Protein AF-A0A0M9AFP0-F1 (afdb_monomer_lite)

InterPro domains:
  IPR024219 Protein of unknown function DUF3809 [PF12723] (19-113)

Radius of gyration: 15.04 Å; chains: 1; bounding box: 37×28×42 Å

Structure (mmCIF, N/CA/C/O backbone):
data_AF-A0A0M9AFP0-F1
#
_entry.id   AF-A0A0M9AFP0-F1
#
loop_
_atom_site.group_PDB
_atom_site.id
_atom_site.type_symbol
_atom_site.label_atom_id
_atom_site.label_alt_id
_atom_site.label_comp_id
_atom_site.label_asym_id
_atom_site.label_entity_id
_atom_site.label_seq_id
_atom_site.pdbx_PDB_ins_code
_atom_site.Cartn_x
_atom_site.Cartn_y
_atom_site.Cartn_z
_atom_site.occupancy
_atom_site.B_iso_or_equiv
_atom_site.auth_seq_id
_atom_site.auth_comp_id
_atom_site.auth_asym_id
_atom_site.auth_atom_id
_atom_site.pdbx_PDB_model_num
ATOM 1 N N . MET A 1 1 ? -6.064 2.934 -9.081 1.00 60.53 1 MET A N 1
ATOM 2 C CA . MET A 1 1 ? -6.872 3.001 -7.850 1.00 60.53 1 MET A CA 1
ATOM 3 C C . MET A 1 1 ? -7.865 1.854 -7.835 1.00 60.53 1 MET A C 1
ATOM 5 O O . MET A 1 1 ? -8.637 1.706 -8.779 1.00 60.53 1 MET A O 1
ATOM 9 N N . LYS A 1 2 ? -7.777 1.001 -6.814 1.00 66.75 2 LYS A N 1
ATOM 10 C CA . LYS A 1 2 ? -8.692 -0.118 -6.547 1.00 66.75 2 LYS A CA 1
ATOM 11 C C . LYS A 1 2 ? -9.151 -0.043 -5.095 1.00 66.75 2 LYS A C 1
ATOM 13 O O . LYS A 1 2 ? -8.320 0.224 -4.237 1.00 66.75 2 LYS A O 1
ATOM 18 N N . ALA A 1 3 ? -10.435 -0.277 -4.844 1.00 69.81 3 ALA A N 1
ATOM 19 C CA . ALA A 1 3 ? -10.989 -0.324 -3.495 1.00 69.81 3 ALA A CA 1
ATOM 20 C C . ALA A 1 3 ? -10.858 -1.740 -2.902 1.00 69.81 3 ALA A C 1
ATOM 22 O O . ALA A 1 3 ? -11.075 -2.723 -3.609 1.00 69.81 3 ALA A O 1
ATOM 23 N N . LEU A 1 4 ? -10.513 -1.836 -1.622 1.00 69.12 4 LEU A N 1
ATOM 24 C CA . LEU A 1 4 ? -10.372 -3.057 -0.837 1.00 69.12 4 LEU A CA 1
ATOM 25 C C . LEU A 1 4 ? -11.195 -2.902 0.438 1.00 69.12 4 LEU A C 1
ATOM 27 O O . LEU A 1 4 ? -11.093 -1.876 1.098 1.00 69.12 4 LEU A O 1
ATOM 31 N N . GLU A 1 5 ? -11.957 -3.916 0.825 1.00 70.31 5 GLU A N 1
ATOM 32 C CA . GLU A 1 5 ? -12.602 -3.945 2.140 1.00 70.31 5 GLU A CA 1
ATOM 33 C C . GLU A 1 5 ? -11.846 -4.921 3.051 1.00 70.31 5 GLU A C 1
ATOM 35 O O . GLU A 1 5 ? -11.667 -6.086 2.698 1.00 70.31 5 GLU A O 1
ATOM 40 N N . LEU A 1 6 ? -11.377 -4.451 4.208 1.00 70.19 6 LEU A N 1
ATOM 41 C CA . LEU A 1 6 ? -10.683 -5.254 5.216 1.00 70.19 6 LEU A CA 1
ATOM 42 C C . LEU A 1 6 ? -11.407 -5.133 6.552 1.00 70.19 6 LEU A C 1
ATOM 44 O O . LEU A 1 6 ? -11.621 -4.033 7.052 1.00 70.19 6 LEU A O 1
ATOM 48 N N . ASP A 1 7 ? -11.750 -6.265 7.151 1.00 68.81 7 ASP A N 1
ATOM 49 C CA . ASP A 1 7 ? -12.342 -6.315 8.483 1.00 68.81 7 ASP A CA 1
ATOM 50 C C . ASP A 1 7 ? -11.240 -6.597 9.510 1.00 68.81 7 ASP A C 1
ATOM 52 O O . ASP A 1 7 ? -10.726 -7.710 9.579 1.00 68.81 7 ASP A O 1
ATOM 56 N N . LEU A 1 8 ? -10.849 -5.595 10.302 1.00 64.69 8 LEU A N 1
ATOM 57 C CA . LEU A 1 8 ? -9.814 -5.752 11.329 1.00 64.69 8 LEU A CA 1
ATOM 58 C C . LEU A 1 8 ? -10.265 -6.642 12.505 1.00 64.69 8 LEU A C 1
ATOM 60 O O . LEU A 1 8 ? -9.431 -7.007 13.329 1.00 64.69 8 LEU A O 1
ATOM 64 N N . GLY A 1 9 ? -11.554 -7.001 12.592 1.00 52.25 9 GLY A N 1
ATOM 65 C CA . GLY A 1 9 ? -12.091 -7.929 13.593 1.00 52.25 9 GLY A CA 1
ATOM 66 C C . GLY A 1 9 ? -12.011 -9.407 13.189 1.00 52.25 9 GLY A C 1
ATOM 67 O O . GLY A 1 9 ? -12.105 -10.282 14.049 1.00 52.25 9 GLY A O 1
ATOM 68 N N . LYS A 1 10 ? -11.807 -9.715 11.901 1.00 55.00 10 LYS A N 1
ATOM 69 C CA . LYS A 1 10 ? -11.554 -11.077 11.406 1.00 55.00 10 LYS A CA 1
ATOM 70 C C . LYS A 1 10 ? -10.155 -11.131 10.808 1.00 55.00 10 LYS A C 1
ATOM 72 O O . LYS A 1 10 ? -9.905 -10.534 9.772 1.00 55.00 10 LYS A O 1
ATOM 77 N N . GLY A 1 11 ? -9.267 -11.842 11.504 1.00 50.28 11 GLY A N 1
ATOM 78 C CA . GLY A 1 11 ? -7.820 -11.900 11.292 1.00 50.28 11 GLY A CA 1
ATOM 79 C C . GLY A 1 11 ? -7.322 -11.568 9.882 1.00 50.28 11 GLY A C 1
ATOM 80 O O . GLY A 1 11 ? -7.660 -12.235 8.908 1.00 50.28 11 GLY A O 1
ATOM 81 N N . LEU A 1 12 ? -6.392 -10.612 9.815 1.00 60.62 12 LEU A N 1
ATOM 82 C CA . LEU A 1 12 ? -5.533 -10.329 8.653 1.00 60.62 12 LEU A CA 1
ATOM 83 C C . LEU A 1 12 ? -4.595 -11.508 8.305 1.00 60.62 12 LEU A C 1
ATOM 85 O O . LEU A 1 12 ? -3.734 -11.398 7.431 1.00 60.62 1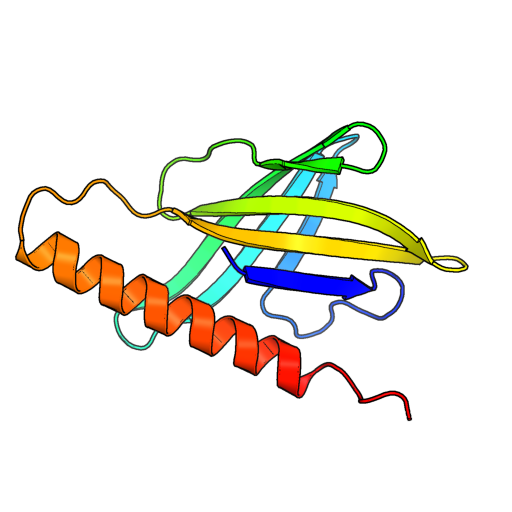2 LEU A O 1
ATOM 89 N N . GLU A 1 13 ? -4.733 -12.633 9.007 1.00 56.38 13 GLU A N 1
ATOM 90 C CA . GLU A 1 13 ? -3.838 -13.775 8.952 1.00 56.38 13 GLU A CA 1
ATOM 91 C C . GLU A 1 13 ? -3.771 -14.371 7.538 1.00 56.38 13 GLU A C 1
ATOM 93 O O . GLU A 1 13 ? -4.757 -14.738 6.886 1.00 56.38 13 GLU A O 1
ATOM 98 N N . GLY A 1 14 ? -2.539 -14.418 7.030 1.00 60.28 14 GLY A N 1
ATOM 99 C CA . GLY A 1 14 ? -2.181 -14.915 5.709 1.00 60.28 14 GLY A CA 1
ATOM 100 C C . GLY A 1 14 ? -2.519 -13.979 4.548 1.00 60.28 14 GLY A C 1
ATOM 101 O O . GLY A 1 14 ? -2.484 -14.433 3.404 1.00 60.28 14 GLY A O 1
ATOM 102 N N . LEU A 1 15 ? -2.978 -12.744 4.777 1.00 68.12 15 LEU A N 1
ATOM 103 C CA . LEU A 1 15 ? -2.837 -11.734 3.730 1.00 68.12 15 LEU A CA 1
ATOM 104 C C . LEU A 1 15 ? -1.349 -11.365 3.640 1.00 68.12 15 LEU A C 1
ATOM 106 O O . LEU A 1 15 ? -0.672 -11.340 4.667 1.00 68.12 15 LEU A O 1
ATOM 110 N N . PRO A 1 16 ? -0.826 -11.052 2.447 1.00 78.06 16 PRO A N 1
ATOM 111 C CA . PRO A 1 16 ? 0.530 -10.528 2.283 1.00 78.06 16 PRO A CA 1
ATOM 112 C C . PRO A 1 16 ? 0.700 -9.106 2.858 1.00 78.06 16 PRO A C 1
ATOM 114 O O . PRO A 1 16 ? 1.430 -8.298 2.300 1.00 78.06 16 PRO A O 1
ATOM 117 N N . LEU A 1 17 ? -0.028 -8.746 3.912 1.00 80.88 17 LEU A N 1
ATOM 118 C CA . LEU A 1 17 ? -0.222 -7.382 4.377 1.00 80.88 17 LEU A CA 1
ATOM 119 C C . LEU A 1 17 ? 0.082 -7.297 5.871 1.00 80.88 17 LEU A C 1
ATOM 121 O O . LEU A 1 17 ? -0.621 -7.878 6.693 1.00 80.88 17 LEU A O 1
ATOM 125 N N . GLU A 1 18 ? 1.104 -6.525 6.206 1.00 86.31 18 GLU A N 1
ATOM 126 C CA . GLU A 1 18 ? 1.414 -6.128 7.575 1.00 86.31 18 GLU A CA 1
ATOM 127 C C . GLU A 1 18 ? 0.787 -4.754 7.830 1.00 86.31 18 GLU A C 1
ATOM 129 O O . GLU A 1 18 ? 0.962 -3.853 7.008 1.00 86.31 18 GLU A O 1
ATOM 134 N N . LEU A 1 19 ? 0.063 -4.587 8.942 1.00 85.88 19 LEU A N 1
ATOM 135 C CA . LEU A 1 19 ? -0.544 -3.316 9.354 1.00 85.88 19 LEU A CA 1
ATOM 136 C C . LEU A 1 19 ? -0.135 -2.973 10.785 1.00 85.88 19 LEU A C 1
ATOM 138 O O . LEU A 1 19 ? -0.171 -3.830 11.667 1.00 85.88 19 LEU A O 1
ATOM 142 N N . SER A 1 20 ? 0.187 -1.707 11.029 1.00 87.25 20 SER A N 1
ATOM 143 C CA . SER A 1 20 ? 0.413 -1.176 12.370 1.00 87.25 20 SER A CA 1
ATOM 144 C C . SER A 1 20 ? -0.202 0.211 12.531 1.00 87.25 20 SER A C 1
ATOM 146 O O . SER A 1 20 ? -0.230 1.022 11.602 1.00 87.25 20 SER A O 1
ATOM 148 N N . TRP A 1 21 ? -0.705 0.475 13.735 1.00 87.38 21 TRP A N 1
ATOM 149 C CA . TRP A 1 21 ? -1.228 1.779 14.126 1.00 87.38 21 TRP A CA 1
ATOM 150 C C . TRP A 1 21 ? -0.225 2.500 15.023 1.00 87.38 21 TRP A C 1
ATOM 152 O O . TRP A 1 21 ? 0.233 1.954 16.025 1.00 87.38 21 TRP A O 1
ATOM 162 N N . GLU A 1 22 ? 0.072 3.751 14.685 1.00 90.81 22 GLU A N 1
ATOM 163 C CA . GLU A 1 22 ? 0.877 4.668 15.492 1.00 90.81 22 GLU A CA 1
ATOM 164 C C . GLU A 1 22 ? 0.105 5.982 15.673 1.00 90.81 22 GLU A C 1
ATOM 166 O O . GLU A 1 22 ? 0.223 6.925 14.886 1.00 90.81 22 GLU A O 1
ATOM 171 N N . GLY A 1 2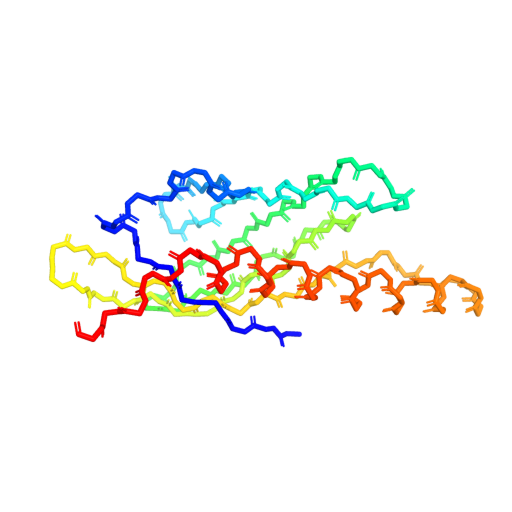3 ? -0.749 6.030 16.700 1.00 89.56 23 GLY A N 1
ATOM 172 C CA . GLY A 1 23 ? -1.669 7.148 16.909 1.00 89.56 23 GLY A CA 1
ATOM 173 C C . GLY A 1 23 ? -2.624 7.306 15.714 1.00 89.56 23 GLY A C 1
ATOM 174 O O . GLY A 1 23 ? -3.319 6.348 15.383 1.00 89.56 23 GLY A O 1
ATOM 175 N N . PRO A 1 24 ? -2.670 8.473 15.039 1.00 91.88 24 PRO A N 1
ATOM 176 C CA . PRO A 1 24 ? -3.505 8.679 13.854 1.00 91.88 24 PRO A CA 1
ATOM 177 C C . PRO A 1 24 ? -2.882 8.115 12.565 1.00 91.88 24 PRO A C 1
ATOM 179 O O . PRO A 1 24 ? -3.407 8.360 11.483 1.00 91.88 24 PRO A O 1
ATOM 182 N N . LEU A 1 25 ? -1.733 7.438 12.632 1.00 93.31 25 LEU A N 1
ATOM 183 C CA . LEU A 1 25 ? -1.049 6.910 11.456 1.00 93.31 25 LEU A CA 1
ATOM 184 C C . LEU A 1 25 ? -1.336 5.421 11.291 1.00 93.31 25 LEU A C 1
ATOM 186 O O . LEU A 1 25 ? -1.068 4.631 12.194 1.00 93.31 25 LEU A O 1
ATOM 190 N N . LEU A 1 26 ? -1.809 5.052 10.106 1.00 91.81 26 LEU A N 1
ATOM 191 C CA . LEU A 1 26 ? -1.840 3.676 9.636 1.00 91.81 26 LEU A CA 1
ATOM 192 C C . LEU A 1 26 ? -0.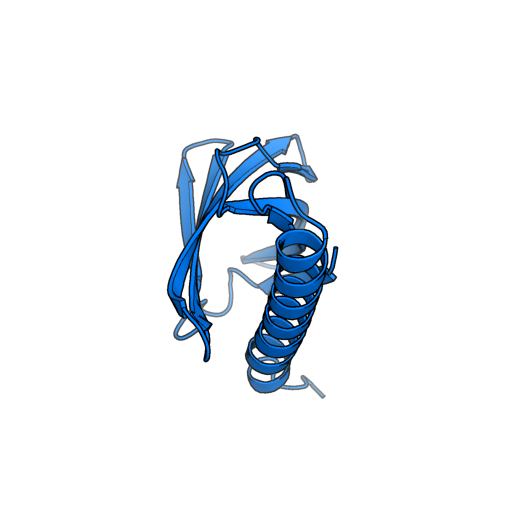600 3.444 8.776 1.00 91.81 26 LEU A C 1
ATOM 194 O O . LEU A 1 26 ? -0.401 4.121 7.765 1.00 91.81 26 LEU A O 1
ATOM 198 N N . LYS A 1 27 ? 0.232 2.489 9.170 1.00 93.44 27 LYS A N 1
ATOM 199 C CA . LYS A 1 27 ? 1.389 2.040 8.397 1.00 93.44 27 LYS A CA 1
ATOM 200 C C . LYS A 1 27 ? 1.170 0.611 7.951 1.00 93.44 27 LYS A C 1
ATOM 202 O O . LYS A 1 27 ? 0.491 -0.166 8.623 1.00 93.44 27 LYS A O 1
ATOM 207 N N . GLY A 1 28 ? 1.789 0.254 6.839 1.00 91.44 28 GLY A N 1
ATOM 208 C CA . GLY A 1 28 ? 1.804 -1.131 6.430 1.00 91.44 28 GLY A CA 1
ATOM 209 C C . GLY A 1 28 ? 2.779 -1.436 5.317 1.00 91.44 28 GLY A C 1
ATOM 210 O O . GLY A 1 28 ? 3.356 -0.547 4.688 1.00 91.44 28 GLY A O 1
ATOM 211 N N . ILE A 1 29 ? 2.960 -2.731 5.094 1.00 90.69 29 ILE A N 1
ATOM 212 C CA . ILE A 1 29 ? 3.792 -3.275 4.027 1.00 90.69 29 ILE A CA 1
ATOM 213 C C . ILE A 1 29 ? 2.990 -4.371 3.340 1.00 90.69 29 ILE A C 1
ATOM 215 O O . ILE A 1 29 ? 2.562 -5.329 3.981 1.00 90.69 29 ILE A O 1
ATOM 219 N N . LEU A 1 30 ? 2.803 -4.233 2.028 1.00 88.00 30 LEU A N 1
ATOM 220 C CA . LEU A 1 30 ? 2.254 -5.292 1.191 1.00 88.00 30 LEU A CA 1
ATOM 221 C C . LEU A 1 30 ? 3.410 -6.056 0.530 1.00 88.00 30 LEU A C 1
ATOM 223 O O . LEU A 1 30 ? 4.153 -5.482 -0.266 1.00 88.00 30 LEU A O 1
ATOM 227 N N . ARG A 1 31 ? 3.567 -7.340 0.850 1.00 86.88 31 ARG A N 1
ATOM 228 C CA . ARG A 1 31 ? 4.594 -8.234 0.298 1.00 86.88 31 ARG A CA 1
ATOM 229 C C . ARG A 1 31 ? 4.024 -9.105 -0.806 1.00 86.88 31 ARG A C 1
ATOM 231 O O . ARG A 1 31 ? 3.369 -10.106 -0.544 1.00 86.88 31 ARG A O 1
ATOM 238 N N . GLN A 1 32 ? 4.278 -8.761 -2.058 1.00 77.69 32 GLN A N 1
ATOM 239 C CA . GLN A 1 32 ? 3.727 -9.518 -3.175 1.00 77.69 32 GLN A CA 1
ATOM 240 C C . GLN A 1 32 ? 4.821 -10.222 -3.970 1.00 77.69 32 GLN A C 1
ATOM 242 O O . GLN A 1 32 ? 5.805 -9.604 -4.370 1.00 77.69 32 GLN A O 1
ATOM 247 N N . ALA A 1 33 ? 4.598 -11.496 -4.293 1.00 74.56 33 ALA A N 1
ATOM 248 C CA . ALA A 1 33 ? 5.356 -12.157 -5.343 1.00 74.56 33 ALA A CA 1
ATOM 249 C C . ALA A 1 33 ? 5.029 -11.507 -6.700 1.00 74.56 33 ALA A C 1
ATOM 251 O O . ALA A 1 33 ? 3.882 -11.494 -7.156 1.00 74.56 33 ALA A O 1
ATOM 252 N N . ASN A 1 34 ? 6.046 -10.948 -7.343 1.00 71.25 34 ASN A N 1
ATOM 253 C CA . ASN A 1 34 ? 6.000 -10.411 -8.689 1.00 71.25 34 ASN A CA 1
ATOM 254 C C . ASN A 1 34 ? 6.786 -11.350 -9.621 1.00 71.25 34 ASN A C 1
ATOM 256 O O . ASN A 1 34 ? 7.957 -11.624 -9.364 1.00 71.25 34 ASN A O 1
ATOM 260 N N . PRO A 1 35 ? 6.189 -11.818 -10.727 1.00 69.06 35 PRO A N 1
ATOM 261 C CA . PRO A 1 35 ? 6.847 -12.765 -11.628 1.00 69.06 35 PRO A CA 1
ATOM 262 C C . PRO A 1 35 ? 8.104 -12.201 -12.307 1.00 69.06 35 PRO A C 1
ATOM 264 O O . PRO A 1 35 ? 8.934 -12.970 -12.778 1.00 69.06 35 PRO A O 1
ATOM 267 N N . VAL A 1 36 ? 8.249 -10.874 -12.366 1.00 69.50 36 VAL A N 1
ATOM 268 C CA . VAL A 1 36 ? 9.399 -10.194 -12.976 1.00 69.50 36 VAL A CA 1
ATOM 269 C C . VAL A 1 36 ? 10.416 -9.742 -11.927 1.00 69.50 36 VAL A C 1
ATOM 271 O O . VAL A 1 36 ? 11.615 -9.815 -12.171 1.00 69.50 36 VAL A O 1
ATOM 274 N N . LEU A 1 37 ? 9.949 -9.255 -10.774 1.00 70.19 37 LEU A N 1
ATOM 275 C CA . LEU A 1 37 ? 10.798 -8.614 -9.758 1.00 70.19 37 LEU A CA 1
ATOM 276 C C . LEU A 1 37 ? 11.095 -9.497 -8.533 1.00 70.19 37 LEU A C 1
ATOM 278 O O . LEU A 1 37 ? 11.837 -9.069 -7.655 1.00 70.19 37 LEU A O 1
ATOM 282 N N . GLY A 1 38 ? 10.537 -10.707 -8.455 1.00 77.62 38 GLY A N 1
ATOM 283 C CA . GLY A 1 38 ? 10.607 -11.535 -7.250 1.00 77.62 38 GLY A CA 1
ATOM 284 C C . GLY A 1 38 ? 9.665 -11.025 -6.157 1.00 77.62 38 GLY A C 1
ATOM 285 O O . GLY A 1 38 ? 8.601 -10.487 -6.453 1.00 77.62 38 GLY A O 1
ATOM 286 N N . GLU A 1 39 ? 10.011 -11.210 -4.885 1.00 80.12 39 GLU A N 1
ATOM 287 C CA . GLU A 1 39 ? 9.206 -10.686 -3.777 1.00 80.12 39 GLU A CA 1
ATOM 288 C C . GLU A 1 39 ? 9.412 -9.171 -3.636 1.00 80.12 39 GLU A C 1
ATOM 290 O O . GLU A 1 39 ? 10.529 -8.695 -3.441 1.00 80.12 39 GLU A O 1
ATOM 295 N N . VAL A 1 40 ? 8.327 -8.402 -3.748 1.00 83.62 40 VAL A N 1
ATOM 296 C CA . VAL A 1 40 ? 8.349 -6.940 -3.651 1.00 83.62 40 VAL A CA 1
ATOM 297 C C . VAL A 1 40 ? 7.635 -6.518 -2.376 1.00 83.62 40 VAL A C 1
ATOM 299 O O . VAL A 1 40 ? 6.462 -6.836 -2.186 1.00 83.62 40 VAL A O 1
ATOM 302 N N . ALA A 1 41 ? 8.335 -5.767 -1.528 1.00 88.31 41 ALA A N 1
ATOM 303 C CA . ALA A 1 41 ? 7.755 -5.112 -0.365 1.00 88.31 41 ALA A CA 1
ATOM 304 C C . ALA A 1 41 ? 7.335 -3.688 -0.746 1.00 88.31 41 ALA A C 1
ATOM 306 O O . ALA A 1 41 ? 8.168 -2.870 -1.133 1.00 88.31 41 ALA A O 1
ATOM 307 N N . LEU A 1 42 ? 6.038 -3.405 -0.658 1.00 91.25 42 LEU A N 1
ATOM 308 C CA . LEU A 1 42 ? 5.450 -2.124 -1.030 1.00 91.25 42 LEU A CA 1
ATOM 309 C C . LEU A 1 42 ? 4.949 -1.424 0.237 1.00 91.25 42 LEU A C 1
ATOM 311 O O . LEU A 1 42 ? 3.848 -1.731 0.711 1.00 91.25 42 LEU A O 1
ATOM 315 N N . PRO A 1 43 ? 5.761 -0.527 0.822 1.00 94.62 43 PRO A N 1
ATOM 316 C CA . PRO A 1 43 ? 5.379 0.191 2.022 1.00 94.62 43 PRO A CA 1
ATOM 317 C C . PRO A 1 43 ? 4.322 1.247 1.708 1.00 94.62 43 PRO A C 1
ATOM 319 O O . PRO A 1 43 ? 4.268 1.803 0.606 1.00 94.62 43 PRO A O 1
ATOM 322 N N . PHE A 1 44 ? 3.512 1.562 2.709 1.00 94.62 44 PHE A N 1
ATOM 323 C CA . PHE A 1 44 ? 2.606 2.696 2.672 1.00 94.62 44 PHE A CA 1
ATOM 324 C C . PHE A 1 44 ? 2.417 3.301 4.049 1.00 94.62 44 PHE A C 1
ATOM 326 O O . PHE A 1 44 ? 2.633 2.668 5.087 1.00 94.62 44 PHE A O 1
ATOM 333 N N . GLN A 1 45 ? 1.973 4.548 4.031 1.00 95.88 45 GLN A N 1
ATOM 334 C CA . GLN A 1 45 ? 1.586 5.263 5.223 1.00 95.88 45 GLN A CA 1
ATOM 335 C C . GLN A 1 45 ? 0.373 6.128 4.908 1.00 95.88 45 GLN A C 1
ATOM 337 O O . GLN A 1 45 ? 0.307 6.766 3.858 1.00 95.88 45 GLN A O 1
ATOM 342 N N . SER A 1 46 ? -0.568 6.165 5.839 1.00 95.62 46 SER A N 1
ATOM 343 C CA . SER A 1 46 ? -1.799 6.933 5.728 1.00 95.62 46 SER A CA 1
ATOM 344 C C . SER A 1 46 ? -2.095 7.617 7.053 1.00 95.62 46 SER A C 1
ATOM 346 O O . SER A 1 46 ? -1.758 7.106 8.122 1.00 95.62 46 SER A O 1
ATOM 348 N N . ARG A 1 47 ? -2.724 8.786 6.997 1.00 95.75 47 ARG A N 1
ATOM 349 C CA . ARG A 1 47 ? -3.218 9.505 8.169 1.00 95.75 47 ARG A CA 1
ATOM 350 C C . ARG A 1 47 ? -4.724 9.329 8.270 1.00 95.75 47 ARG A C 1
ATOM 352 O O . ARG A 1 47 ? -5.430 9.498 7.282 1.00 95.75 47 ARG A O 1
ATOM 359 N N . LEU A 1 48 ? -5.199 9.002 9.462 1.00 93.62 48 LEU A N 1
ATOM 360 C CA . LEU A 1 48 ? -6.611 8.977 9.796 1.00 93.62 48 LEU A CA 1
ATOM 361 C C . LEU A 1 48 ? -7.050 10.365 10.270 1.00 93.62 48 LEU A C 1
ATOM 363 O O . LEU A 1 48 ? -6.535 10.893 11.256 1.00 93.62 48 LEU A O 1
ATOM 367 N N . GLU A 1 49 ? -8.021 10.938 9.570 1.00 93.62 49 GLU A N 1
ATOM 368 C CA . GLU A 1 49 ? -8.666 12.208 9.892 1.00 93.62 49 GLU A CA 1
ATOM 369 C C . GLU A 1 49 ? -10.175 11.965 9.999 1.00 93.62 49 GLU A C 1
ATOM 371 O O . GLU A 1 49 ? -10.882 11.820 8.999 1.00 93.62 49 GLU A O 1
ATOM 376 N N . GLY A 1 50 ? -10.673 11.849 11.234 1.00 90.69 50 GLY A N 1
ATOM 377 C CA . GLY A 1 50 ? -12.035 11.375 11.483 1.00 90.69 50 GLY A CA 1
ATOM 378 C C . GLY A 1 50 ? -12.188 9.921 11.035 1.00 90.69 50 GLY A C 1
ATOM 379 O O . GLY A 1 50 ? -11.536 9.037 11.582 1.00 90.69 50 GLY A O 1
ATOM 380 N N . SER A 1 51 ? -13.031 9.679 10.031 1.00 91.25 51 SER A N 1
ATOM 381 C CA . SER A 1 51 ? -13.197 8.369 9.389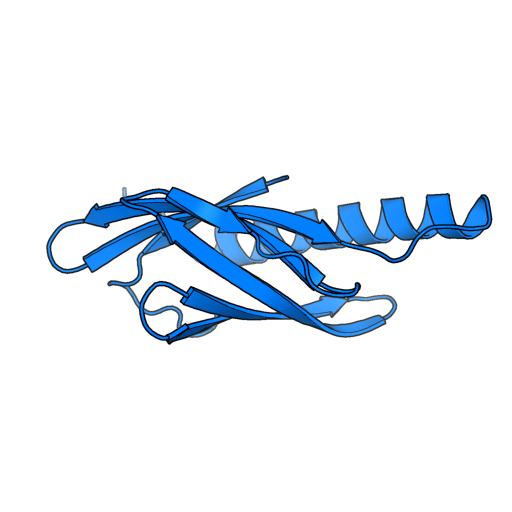 1.00 91.25 51 SER A CA 1
ATOM 382 C C . SER A 1 51 ? -12.382 8.212 8.104 1.00 91.25 51 SER A C 1
ATOM 384 O O . SER A 1 51 ? -12.428 7.152 7.492 1.00 91.25 51 SER A O 1
ATOM 386 N N . ARG A 1 52 ? -11.656 9.238 7.647 1.00 94.00 52 ARG A N 1
ATOM 387 C CA . ARG A 1 52 ? -10.995 9.217 6.337 1.00 94.00 52 ARG A CA 1
ATOM 388 C C . ARG A 1 52 ? -9.515 8.880 6.461 1.00 94.00 52 ARG A C 1
ATOM 390 O O . ARG A 1 52 ? -8.804 9.512 7.234 1.00 94.00 52 ARG A O 1
ATOM 397 N N . LEU A 1 53 ? -9.043 7.937 5.651 1.00 94.38 53 LEU A N 1
ATOM 398 C CA . LEU A 1 53 ? -7.623 7.656 5.459 1.00 94.38 53 LEU A CA 1
ATOM 399 C C . LEU A 1 53 ? -7.095 8.446 4.262 1.00 94.38 53 LEU A C 1
ATOM 401 O O . LEU A 1 53 ? -7.555 8.279 3.130 1.00 94.38 53 LEU A O 1
ATOM 405 N N . THR A 1 54 ? -6.104 9.296 4.508 1.00 95.81 54 THR A N 1
ATOM 406 C CA . THR A 1 54 ? -5.403 10.065 3.478 1.00 95.81 54 THR A CA 1
ATOM 407 C C . THR A 1 54 ? -3.975 9.538 3.312 1.00 95.81 54 THR A C 1
ATOM 409 O O . THR A 1 54 ? -3.257 9.390 4.303 1.00 95.81 54 THR A O 1
ATOM 412 N N . PRO A 1 55 ? -3.535 9.213 2.083 1.00 96.00 55 PRO A N 1
ATOM 413 C CA . PRO A 1 55 ? -2.195 8.685 1.860 1.00 96.00 55 PRO A CA 1
ATOM 414 C C . PRO A 1 55 ? -1.136 9.752 2.151 1.00 96.00 55 PRO A C 1
ATOM 416 O O . PRO A 1 55 ? -1.235 10.888 1.688 1.00 96.00 55 PRO A O 1
ATOM 419 N N . ILE A 1 56 ? -0.089 9.363 2.875 1.00 95.62 56 ILE A N 1
ATOM 420 C CA . ILE A 1 56 ? 1.135 10.146 3.035 1.00 95.62 56 ILE A CA 1
ATOM 421 C C . ILE A 1 56 ? 2.110 9.691 1.940 1.00 95.62 56 ILE A C 1
ATOM 423 O O . ILE A 1 56 ? 2.438 8.504 1.882 1.00 95.62 56 ILE A O 1
ATOM 427 N N . PRO A 1 57 ? 2.580 10.596 1.063 1.00 91.31 57 PRO A N 1
ATOM 428 C CA . PRO A 1 57 ? 3.510 10.235 0.000 1.00 91.31 57 PRO A CA 1
ATOM 429 C C . PRO A 1 57 ? 4.804 9.623 0.544 1.00 91.31 57 PRO A C 1
ATOM 431 O O . PRO A 1 57 ? 5.444 10.191 1.429 1.00 91.31 57 PRO A O 1
ATOM 434 N N . LEU A 1 58 ? 5.206 8.492 -0.034 1.00 92.94 58 LEU A N 1
ATOM 435 C CA . LEU A 1 58 ? 6.494 7.843 0.207 1.00 92.94 58 LEU A CA 1
ATOM 436 C C . LEU A 1 58 ? 7.300 7.774 -1.101 1.00 92.94 58 LEU A C 1
ATOM 438 O O . LEU A 1 58 ? 6.700 7.761 -2.183 1.00 92.94 58 LEU A O 1
ATOM 442 N N . PRO A 1 59 ? 8.643 7.706 -1.035 1.00 91.88 59 PRO A N 1
ATOM 443 C CA . PRO A 1 59 ? 9.467 7.465 -2.214 1.00 91.88 59 PRO A CA 1
ATOM 444 C C . PRO A 1 59 ? 9.086 6.138 -2.892 1.00 91.88 59 PRO A C 1
ATOM 446 O O . PRO A 1 59 ? 8.951 5.128 -2.199 1.00 91.88 59 PRO A O 1
ATOM 449 N N . PRO A 1 60 ? 8.915 6.103 -4.226 1.00 91.56 60 PRO A N 1
ATOM 450 C CA . PRO A 1 60 ? 8.587 4.869 -4.926 1.00 91.56 60 PRO A CA 1
ATOM 451 C C . PRO A 1 60 ? 9.772 3.880 -4.922 1.00 91.56 60 PRO A C 1
ATOM 453 O O . PRO A 1 60 ? 10.926 4.316 -4.951 1.00 91.56 60 PRO A O 1
ATOM 456 N N . PRO A 1 61 ? 9.516 2.558 -4.973 1.00 89.69 61 PRO A N 1
ATOM 457 C CA . PRO A 1 61 ? 8.202 1.927 -5.082 1.00 89.69 61 PRO A CA 1
ATOM 458 C C . PRO A 1 61 ? 7.457 1.896 -3.740 1.00 89.69 61 PRO A C 1
ATOM 460 O O . PRO A 1 61 ? 7.983 1.446 -2.727 1.00 89.69 61 PRO A O 1
ATOM 463 N N . ALA A 1 62 ? 6.210 2.358 -3.752 1.00 93.06 62 ALA A N 1
ATOM 464 C CA . ALA A 1 62 ? 5.360 2.442 -2.568 1.00 93.06 62 ALA A CA 1
ATOM 465 C C . ALA A 1 62 ? 3.886 2.314 -2.967 1.00 93.06 62 ALA A C 1
ATOM 467 O O . ALA A 1 62 ? 3.551 2.364 -4.155 1.00 93.06 62 ALA A O 1
ATOM 468 N N . LEU A 1 63 ? 2.992 2.177 -1.988 1.00 92.50 63 LEU A N 1
ATOM 469 C CA . LEU A 1 63 ? 1.558 2.329 -2.230 1.00 92.50 63 LEU A CA 1
ATOM 470 C C . LEU A 1 63 ? 1.071 3.683 -1.728 1.00 92.50 63 LEU A C 1
ATOM 472 O O . LEU A 1 63 ? 1.428 4.137 -0.642 1.00 92.50 63 LEU A O 1
ATOM 476 N N . ALA A 1 64 ? 0.177 4.283 -2.503 1.00 93.31 64 ALA A N 1
ATOM 477 C CA . ALA A 1 64 ? -0.763 5.257 -1.984 1.00 93.31 64 ALA A CA 1
ATOM 478 C C . ALA A 1 64 ? -1.989 4.491 -1.484 1.00 93.31 64 ALA A C 1
ATOM 480 O O . ALA A 1 64 ? -2.683 3.858 -2.279 1.00 93.31 64 ALA A O 1
ATOM 481 N N . VAL A 1 65 ? -2.232 4.540 -0.174 1.00 92.38 65 VAL A N 1
ATOM 482 C CA . VAL A 1 65 ? -3.402 3.924 0.458 1.00 92.38 65 VAL A CA 1
ATOM 483 C C . VAL A 1 65 ? -4.272 5.025 1.056 1.00 92.38 65 VAL A C 1
ATOM 485 O O . VAL A 1 65 ? -3.890 5.687 2.020 1.00 92.38 65 VAL A O 1
ATOM 488 N N . GLY A 1 66 ? -5.421 5.266 0.442 1.00 91.88 66 GLY A N 1
ATOM 489 C CA . GLY A 1 66 ? -6.475 6.125 0.973 1.00 91.88 66 GLY A CA 1
ATOM 490 C C . GLY A 1 66 ? -7.667 5.299 1.430 1.00 91.88 66 GLY A C 1
ATOM 491 O O . GLY A 1 66 ? -7.598 4.072 1.434 1.00 91.88 66 GLY A O 1
ATOM 492 N N . GLY A 1 67 ? -8.764 5.962 1.781 1.00 91.56 67 GLY A N 1
ATOM 493 C CA . GLY A 1 67 ? -10.046 5.298 1.982 1.00 91.56 67 GLY A CA 1
ATOM 494 C C . GLY A 1 67 ? -10.815 5.762 3.210 1.00 91.56 67 GLY A C 1
ATOM 495 O O . GLY A 1 67 ? -10.699 6.912 3.632 1.00 91.56 67 GLY A O 1
ATOM 496 N N . GLU A 1 68 ? -11.594 4.854 3.786 1.00 91.00 68 GLU A N 1
ATOM 497 C CA . GLU A 1 68 ? -12.456 5.106 4.940 1.00 91.00 68 GLU A CA 1
ATOM 498 C C . GLU A 1 68 ? -12.299 4.027 6.015 1.00 91.00 68 GLU A C 1
ATOM 500 O O . GLU A 1 68 ? -12.026 2.863 5.727 1.00 91.00 68 GLU A O 1
ATOM 505 N N . VAL A 1 69 ? -12.504 4.420 7.267 1.00 89.44 69 VAL A N 1
ATOM 506 C CA . VAL A 1 69 ? -12.562 3.557 8.445 1.00 89.44 69 VAL A CA 1
ATOM 507 C C . VAL A 1 69 ? -13.958 3.682 9.032 1.00 89.44 69 VAL A C 1
ATOM 509 O O . VAL A 1 69 ? -14.381 4.764 9.440 1.00 89.44 69 VAL A O 1
ATOM 512 N N . LEU A 1 70 ? -14.678 2.569 9.062 1.00 87.69 70 LEU A N 1
ATOM 513 C CA . LEU A 1 70 ? -16.052 2.481 9.531 1.00 87.69 70 LEU A CA 1
ATOM 514 C C . LEU A 1 70 ? -16.110 1.559 10.756 1.00 87.69 70 LEU A C 1
ATOM 516 O O . LEU A 1 70 ? -15.491 0.494 10.745 1.00 87.69 70 LEU A O 1
ATOM 520 N N . PRO A 1 71 ? -16.854 1.914 11.813 1.00 84.56 71 PRO A N 1
ATOM 521 C CA . PRO A 1 71 ? -17.101 0.990 12.912 1.00 84.56 71 PRO A CA 1
ATOM 522 C C . PRO A 1 71 ? -17.970 -0.182 12.430 1.00 84.56 71 PRO A C 1
ATOM 524 O O . PRO A 1 71 ? -18.953 0.019 11.713 1.00 84.56 71 PRO A O 1
ATOM 527 N N . ARG A 1 72 ? -17.631 -1.412 12.832 1.00 81.75 72 ARG A N 1
ATOM 528 C CA . ARG A 1 72 ? -18.409 -2.620 12.522 1.00 81.75 72 ARG A CA 1
ATOM 529 C C . ARG A 1 72 ? -18.480 -3.539 13.740 1.00 81.75 72 ARG A C 1
ATOM 531 O O . ARG A 1 72 ? -17.587 -4.347 13.973 1.00 81.75 72 ARG A O 1
ATOM 538 N N . GLY A 1 73 ? -19.576 -3.445 14.495 1.00 77.56 73 GLY A N 1
ATOM 539 C CA . GLY A 1 73 ? -19.732 -4.193 15.746 1.00 77.56 73 GLY A CA 1
ATOM 540 C C . GLY A 1 73 ? -18.634 -3.814 16.741 1.00 77.56 73 GLY A C 1
ATOM 541 O O . GLY A 1 73 ? -18.444 -2.633 17.014 1.00 77.56 73 GLY A O 1
ATOM 542 N N . GLU A 1 74 ? -17.892 -4.804 17.234 1.00 73.38 74 GLU A N 1
ATOM 543 C CA . GLU A 1 74 ? -16.722 -4.601 18.107 1.00 73.38 74 GLU A CA 1
ATOM 544 C C . GLU A 1 74 ? -15.414 -4.333 17.328 1.00 73.38 74 GLU A C 1
ATOM 546 O O . GLU A 1 74 ? -14.372 -4.095 17.934 1.00 73.38 74 GLU A O 1
ATOM 551 N N . GLY A 1 75 ? -15.450 -4.366 15.989 1.00 78.81 75 GLY A N 1
ATOM 552 C CA . GLY A 1 75 ? -14.290 -4.199 15.112 1.00 78.81 75 GLY A CA 1
ATOM 553 C C . GLY A 1 75 ? -14.337 -2.950 14.224 1.00 78.81 75 GLY A C 1
ATOM 554 O O . GLY A 1 75 ? -15.242 -2.114 14.297 1.00 78.81 75 GLY A O 1
ATOM 555 N N . LEU A 1 76 ? -13.340 -2.841 13.343 1.00 80.81 76 LEU A N 1
ATOM 556 C CA . LEU A 1 76 ? -13.223 -1.781 12.341 1.00 80.81 76 LEU A CA 1
ATOM 557 C C . LEU A 1 76 ? -13.253 -2.382 10.935 1.00 80.81 76 LEU A C 1
ATOM 559 O O . LEU A 1 76 ? -12.510 -3.315 10.637 1.00 80.81 76 LEU A O 1
ATOM 563 N N . LEU A 1 77 ? -14.067 -1.801 10.061 1.00 83.69 77 LEU A N 1
ATOM 564 C CA . LEU A 1 77 ? -14.067 -2.060 8.629 1.00 83.69 77 LEU A CA 1
ATOM 565 C C . LEU A 1 77 ? -13.268 -0.960 7.923 1.00 83.69 77 LEU A C 1
ATOM 567 O O . LEU A 1 77 ? -13.637 0.211 7.959 1.00 83.69 77 LEU A O 1
ATOM 571 N N . LEU A 1 78 ? -12.185 -1.337 7.257 1.00 82.88 78 LEU A N 1
ATOM 572 C CA . LEU A 1 78 ? -11.393 -0.462 6.403 1.00 82.88 78 LEU A CA 1
ATOM 573 C C . LEU A 1 78 ? -11.853 -0.613 4.954 1.00 82.88 78 LEU A C 1
ATOM 575 O O . LEU A 1 78 ? -11.798 -1.707 4.403 1.00 82.88 78 LEU A O 1
ATOM 579 N N . ARG A 1 79 ? -12.242 0.483 4.312 1.00 86.06 79 ARG A N 1
ATOM 580 C CA . ARG A 1 79 ? -12.456 0.571 2.864 1.00 86.06 79 ARG A CA 1
ATOM 581 C C . ARG A 1 79 ? -11.277 1.298 2.246 1.00 86.06 79 ARG A C 1
ATOM 583 O O . ARG A 1 79 ? -11.281 2.518 2.200 1.00 86.06 79 ARG A O 1
ATOM 590 N N . LEU A 1 80 ? -10.253 0.570 1.829 1.00 86.31 80 LEU A N 1
ATOM 591 C CA . LEU A 1 80 ? -8.989 1.117 1.352 1.00 86.31 80 LEU A CA 1
ATOM 592 C C . LEU A 1 80 ? -8.982 1.327 -0.157 1.00 86.31 80 LEU A C 1
ATOM 594 O O . LEU A 1 80 ? -9.247 0.407 -0.912 1.00 86.31 80 LEU A O 1
ATOM 598 N N . GLU A 1 81 ? -8.569 2.494 -0.619 1.00 89.06 81 GLU A N 1
ATOM 599 C CA . GLU A 1 81 ? -8.235 2.748 -2.016 1.00 89.06 81 GLU A CA 1
ATOM 600 C C . GLU A 1 81 ? -6.725 2.641 -2.210 1.00 89.06 81 GLU A C 1
ATOM 602 O O . GLU A 1 81 ? -5.965 3.417 -1.636 1.00 89.06 81 GLU A O 1
ATOM 607 N N . VAL A 1 82 ? -6.280 1.696 -3.034 1.00 87.69 82 VAL A N 1
A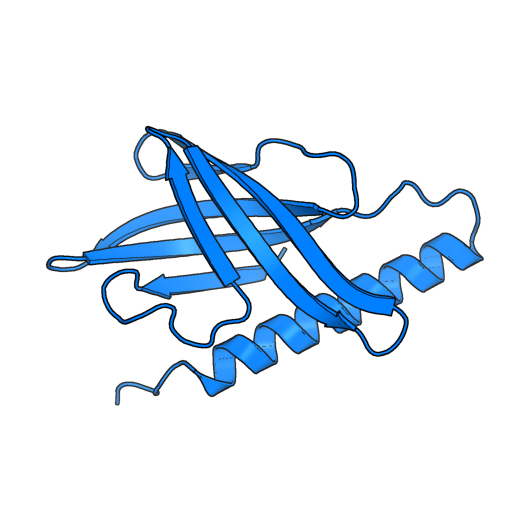TOM 608 C CA . VAL A 1 82 ? -4.860 1.409 -3.248 1.00 87.69 82 VAL A CA 1
ATOM 609 C C . VAL A 1 82 ? -4.432 1.802 -4.655 1.00 87.69 82 VAL A C 1
ATOM 611 O O . VAL A 1 82 ? -5.093 1.483 -5.655 1.00 87.69 82 VAL A O 1
ATOM 614 N N . ASP A 1 83 ? -3.290 2.476 -4.745 1.00 89.00 83 ASP A N 1
ATOM 615 C CA . ASP A 1 83 ? -2.584 2.719 -5.995 1.00 89.00 83 ASP A CA 1
ATOM 616 C C . ASP A 1 83 ? -1.087 2.437 -5.859 1.00 89.00 83 ASP A C 1
ATOM 618 O O . ASP A 1 83 ? -0.467 2.758 -4.848 1.00 89.00 83 ASP A O 1
ATOM 622 N N . LEU A 1 84 ? -0.507 1.839 -6.900 1.00 89.38 84 LEU A N 1
ATOM 623 C CA . LEU A 1 84 ? 0.930 1.593 -6.973 1.00 89.38 84 LEU A CA 1
ATOM 624 C C . LEU A 1 84 ? 1.647 2.852 -7.466 1.00 89.38 84 LEU A C 1
ATOM 626 O O . LEU A 1 84 ? 1.387 3.317 -8.584 1.00 89.38 84 LEU A O 1
ATOM 630 N N . LEU A 1 85 ? 2.568 3.353 -6.645 1.00 90.75 85 LEU A N 1
ATOM 631 C CA . LEU A 1 85 ? 3.486 4.432 -6.982 1.00 90.75 85 LEU A CA 1
ATOM 632 C C . LEU A 1 85 ? 4.774 3.828 -7.540 1.00 90.75 85 LEU A C 1
ATOM 634 O O . LEU A 1 85 ? 5.460 3.054 -6.872 1.00 90.75 85 LEU A O 1
ATOM 638 N N . LEU A 1 86 ? 5.093 4.191 -8.778 1.00 89.06 86 LEU A N 1
ATOM 639 C CA . LEU A 1 86 ? 6.314 3.786 -9.469 1.00 89.06 86 LEU A CA 1
ATOM 640 C C . LEU A 1 86 ? 7.201 5.013 -9.709 1.00 89.06 86 LEU A C 1
ATOM 642 O O . LEU A 1 86 ? 6.683 6.132 -9.734 1.00 89.06 86 LEU A O 1
ATOM 646 N N . PRO A 1 87 ? 8.520 4.823 -9.891 1.00 88.00 87 PRO A N 1
ATOM 647 C CA . PRO A 1 87 ? 9.413 5.905 -10.286 1.00 88.00 87 PRO A CA 1
ATOM 648 C C . PRO A 1 87 ? 8.944 6.592 -11.573 1.00 88.00 87 PRO A C 1
ATOM 650 O O . PRO A 1 87 ? 8.226 6.006 -12.388 1.00 88.00 87 PRO A O 1
ATOM 653 N N . GLU A 1 88 ? 9.385 7.828 -11.792 1.00 88.19 88 GLU A N 1
ATOM 654 C CA . GLU A 1 88 ? 9.137 8.505 -13.062 1.00 88.19 88 GLU A CA 1
ATOM 655 C C . GLU A 1 88 ? 9.803 7.753 -14.220 1.00 88.19 88 GLU A C 1
ATOM 657 O O . GLU A 1 88 ? 10.994 7.439 -14.185 1.00 88.19 88 GLU A O 1
ATOM 662 N N . ALA A 1 89 ? 9.029 7.481 -15.269 1.00 89.62 89 ALA A N 1
ATOM 663 C CA . ALA A 1 89 ? 9.541 6.850 -16.475 1.00 89.62 89 ALA A CA 1
ATOM 664 C C . ALA A 1 89 ? 10.220 7.885 -17.381 1.00 89.62 89 ALA A C 1
ATOM 666 O O . ALA A 1 89 ? 9.586 8.844 -17.833 1.00 89.62 89 ALA A O 1
ATOM 667 N N . ARG A 1 90 ? 11.492 7.651 -17.705 1.00 91.25 90 ARG A N 1
ATOM 668 C CA . ARG A 1 90 ? 12.329 8.499 -18.563 1.00 91.25 90 ARG A CA 1
ATOM 669 C C . ARG A 1 90 ? 12.238 8.086 -20.030 1.00 91.25 90 ARG A C 1
ATOM 671 O O . ARG A 1 90 ? 12.343 8.926 -20.919 1.00 91.25 90 ARG A O 1
ATOM 678 N N . THR A 1 91 ? 11.984 6.807 -20.299 1.00 94.25 91 THR A N 1
ATOM 679 C CA . THR A 1 91 ? 11.899 6.239 -21.651 1.00 94.25 91 THR A CA 1
ATOM 680 C C . THR A 1 91 ? 10.506 5.692 -21.974 1.00 94.25 91 THR A C 1
ATOM 682 O O . THR A 1 91 ? 9.665 5.458 -21.104 1.00 94.25 91 THR A O 1
ATOM 685 N N . TRP A 1 92 ? 10.225 5.478 -23.264 1.00 90.81 92 TRP A N 1
ATOM 686 C CA . TRP A 1 92 ? 8.994 4.796 -23.684 1.00 90.81 92 TRP A CA 1
ATOM 687 C C . TRP A 1 92 ? 8.941 3.340 -23.194 1.00 90.81 92 TRP A C 1
ATOM 689 O O . TRP A 1 92 ? 7.884 2.894 -22.750 1.00 90.81 92 TRP A O 1
ATOM 699 N N . GLY A 1 93 ? 10.083 2.642 -23.196 1.00 93.19 93 GLY A N 1
ATOM 700 C CA . GLY A 1 93 ? 10.190 1.279 -22.671 1.00 93.19 93 GLY A CA 1
ATOM 701 C C . GLY A 1 93 ? 9.824 1.200 -21.188 1.00 93.19 93 GLY A C 1
ATOM 702 O O . GLY A 1 93 ? 9.001 0.373 -20.803 1.00 93.19 93 GLY A O 1
ATOM 703 N N . GLU A 1 94 ? 10.333 2.125 -20.371 1.00 90.50 94 GLU A N 1
ATOM 704 C CA . GLU A 1 94 ? 9.975 2.221 -18.947 1.00 90.50 94 GLU A CA 1
ATOM 705 C C . GLU A 1 94 ? 8.484 2.508 -18.749 1.00 90.50 94 GLU A C 1
ATOM 707 O O . GLU A 1 94 ? 7.839 1.876 -17.916 1.00 90.50 94 GLU A O 1
ATOM 712 N N . ARG A 1 95 ? 7.889 3.396 -19.560 1.00 91.25 95 ARG A N 1
ATOM 713 C CA . ARG A 1 95 ? 6.441 3.664 -19.505 1.00 91.25 95 ARG A CA 1
ATOM 714 C C . ARG A 1 95 ? 5.615 2.410 -19.789 1.00 91.25 95 ARG A C 1
ATOM 716 O O . ARG A 1 95 ? 4.634 2.160 -19.089 1.00 91.25 95 ARG A O 1
ATOM 723 N N . ALA A 1 96 ? 5.984 1.638 -20.810 1.00 91.81 96 ALA A N 1
ATOM 724 C CA . ALA A 1 96 ? 5.299 0.393 -21.150 1.00 91.81 96 ALA A CA 1
ATOM 725 C C . ALA A 1 96 ? 5.455 -0.653 -20.034 1.00 91.81 96 ALA A C 1
ATOM 727 O O . ALA A 1 96 ? 4.470 -1.261 -19.611 1.00 91.81 96 ALA A O 1
ATOM 728 N N . PHE A 1 97 ? 6.668 -0.795 -19.501 1.00 89.44 97 PHE A N 1
ATOM 729 C CA . PHE A 1 97 ? 6.967 -1.711 -18.408 1.00 89.44 97 PHE A CA 1
ATOM 730 C C . PHE A 1 97 ? 6.193 -1.374 -17.126 1.00 89.44 97 PHE A C 1
ATOM 732 O O . PHE A 1 97 ? 5.561 -2.247 -16.535 1.00 89.44 97 PHE A O 1
ATOM 739 N N . PHE A 1 98 ? 6.152 -0.103 -16.724 1.00 90.00 98 PHE A N 1
ATOM 740 C CA . PHE A 1 98 ? 5.423 0.340 -15.532 1.00 90.00 98 PHE A CA 1
ATOM 741 C C . PHE A 1 98 ? 3.912 0.148 -15.657 1.00 90.00 98 PHE A C 1
ATOM 743 O O . PHE A 1 98 ? 3.256 -0.228 -14.685 1.00 90.00 98 PHE A O 1
ATOM 750 N N . ARG A 1 99 ? 3.350 0.332 -16.858 1.00 88.69 99 ARG A N 1
ATOM 751 C CA . ARG A 1 99 ? 1.940 0.005 -17.124 1.00 88.69 99 ARG A CA 1
ATOM 752 C C . ARG A 1 99 ? 1.664 -1.484 -16.931 1.00 88.69 99 ARG A C 1
ATOM 754 O O . ARG A 1 99 ? 0.680 -1.828 -16.278 1.00 88.69 99 ARG A O 1
ATOM 761 N N . LEU A 1 100 ? 2.537 -2.347 -17.451 1.00 89.00 100 LEU A N 1
ATOM 762 C CA . LEU A 1 100 ? 2.419 -3.795 -17.280 1.00 89.00 100 LEU A CA 1
ATOM 763 C C . LEU A 1 100 ? 2.532 -4.195 -15.803 1.00 89.00 100 LEU A C 1
ATOM 765 O O . LEU A 1 100 ? 1.677 -4.922 -15.304 1.00 89.00 100 LEU A O 1
ATOM 769 N N . LEU A 1 101 ? 3.532 -3.672 -15.086 1.00 86.62 101 LEU A N 1
ATOM 770 C CA . LEU A 1 101 ? 3.707 -3.920 -13.653 1.00 86.62 101 LEU A CA 1
ATOM 771 C C . LEU A 1 101 ? 2.470 -3.520 -12.848 1.00 86.62 101 LEU A C 1
ATOM 773 O O . LEU A 1 101 ? 2.010 -4.296 -12.013 1.00 86.62 101 LEU A O 1
ATOM 777 N N . LYS A 1 102 ? 1.900 -2.342 -13.124 1.00 87.38 102 LYS A N 1
ATOM 778 C CA . LYS A 1 102 ? 0.690 -1.868 -12.445 1.00 87.38 102 LYS A CA 1
ATOM 779 C C . LYS A 1 102 ? -0.510 -2.775 -12.727 1.00 87.38 102 LYS A C 1
ATOM 781 O O . LYS A 1 102 ? -1.257 -3.080 -11.804 1.00 87.38 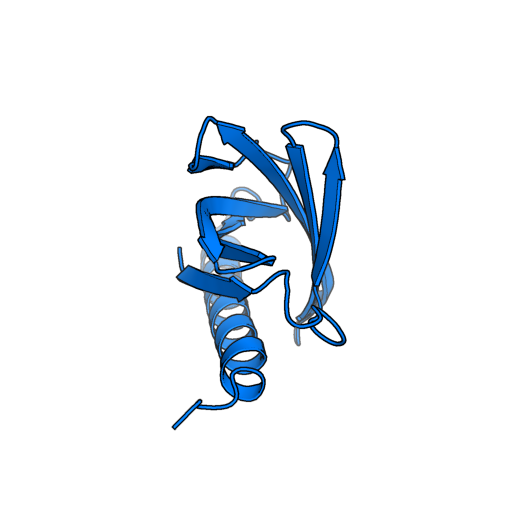102 LYS A O 1
ATOM 786 N N . ALA A 1 103 ? -0.673 -3.256 -13.960 1.00 87.00 103 ALA A N 1
ATOM 787 C CA . ALA A 1 103 ? -1.741 -4.195 -14.303 1.00 87.00 103 ALA A CA 1
ATOM 788 C C . ALA A 1 103 ? -1.586 -5.545 -13.575 1.00 87.00 103 ALA A C 1
ATOM 790 O O . ALA A 1 103 ? -2.545 -6.032 -12.976 1.00 87.00 103 ALA A O 1
ATOM 791 N N . ILE A 1 104 ? -0.374 -6.112 -13.566 1.00 85.19 104 ILE A N 1
ATOM 792 C CA . ILE A 1 104 ? -0.065 -7.369 -12.862 1.00 85.19 104 ILE A CA 1
ATOM 793 C C . ILE A 1 104 ? -0.304 -7.219 -11.356 1.00 85.19 104 ILE A C 1
ATOM 795 O O . ILE A 1 104 ? -0.906 -8.097 -10.736 1.00 85.19 104 ILE A O 1
ATOM 799 N N . PHE A 1 105 ? 0.140 -6.104 -10.774 1.00 83.94 105 PHE A N 1
ATOM 800 C CA . PHE A 1 105 ? -0.069 -5.786 -9.366 1.00 83.94 105 PHE A CA 1
ATOM 801 C C . PHE A 1 105 ? -1.557 -5.799 -9.004 1.00 83.94 105 PHE A C 1
ATOM 803 O O . PHE A 1 105 ? -1.971 -6.580 -8.150 1.00 83.94 105 PHE A O 1
ATOM 810 N N . LEU A 1 106 ? -2.373 -5.002 -9.703 1.00 79.94 106 LEU A N 1
ATOM 811 C CA . LEU A 1 106 ? -3.803 -4.889 -9.405 1.00 79.94 106 LEU A CA 1
ATOM 812 C C . LEU A 1 106 ? -4.528 -6.228 -9.586 1.00 79.94 106 LEU A C 1
ATOM 814 O O . LEU A 1 106 ? -5.331 -6.600 -8.736 1.00 79.94 106 LEU A O 1
ATOM 818 N N . HIS A 1 107 ? -4.199 -6.983 -10.636 1.00 83.00 107 HIS A N 1
ATOM 819 C CA . HIS A 1 107 ? -4.785 -8.303 -10.866 1.00 83.00 107 HIS A CA 1
ATOM 820 C C . HIS A 1 107 ? -4.448 -9.303 -9.747 1.00 83.00 107 HIS A C 1
ATOM 822 O O . HIS A 1 107 ? -5.294 -10.083 -9.312 1.00 83.00 107 HIS A O 1
ATOM 828 N N . THR A 1 108 ? -3.206 -9.288 -9.263 1.00 78.31 108 THR A N 1
ATOM 829 C CA . THR A 1 108 ? -2.771 -10.204 -8.199 1.00 78.31 108 THR A CA 1
ATOM 830 C C . THR A 1 108 ? -3.407 -9.835 -6.862 1.00 78.31 108 THR A C 1
ATOM 832 O O . THR A 1 108 ? -3.851 -10.719 -6.131 1.00 78.31 108 THR A O 1
ATOM 835 N N . LEU A 1 109 ? -3.510 -8.536 -6.573 1.00 77.75 109 LEU A N 1
ATOM 836 C CA . LEU A 1 109 ? -4.181 -8.017 -5.386 1.00 77.75 109 LEU A CA 1
ATOM 837 C C . LEU A 1 109 ? -5.665 -8.415 -5.361 1.00 77.75 109 LEU A C 1
ATOM 839 O O . LEU A 1 109 ? -6.146 -8.931 -4.357 1.00 77.75 109 LEU A O 1
ATOM 843 N N . GLU A 1 110 ? -6.374 -8.271 -6.484 1.00 76.00 110 GLU A N 1
ATOM 844 C CA . GLU A 1 110 ? -7.765 -8.726 -6.618 1.00 76.00 110 GLU A CA 1
ATOM 845 C C . GLU A 1 110 ? -7.923 -10.222 -6.354 1.00 76.00 110 GLU A C 1
ATOM 847 O O . GLU A 1 110 ? -8.843 -10.632 -5.645 1.00 76.00 110 GLU A O 1
ATOM 852 N N . ARG A 1 111 ? -7.024 -11.047 -6.903 1.00 75.25 111 ARG A N 1
ATOM 853 C CA . ARG A 1 111 ? -7.057 -12.499 -6.693 1.00 75.25 111 ARG A CA 1
ATOM 854 C C . ARG A 1 111 ? -6.805 -12.874 -5.238 1.00 75.25 111 ARG A C 1
ATOM 856 O O . ARG A 1 111 ? -7.531 -13.716 -4.715 1.00 75.25 111 ARG A O 1
ATOM 863 N N . ALA A 1 112 ? -5.819 -12.253 -4.591 1.00 69.50 112 ALA A N 1
ATOM 864 C CA . ALA A 1 112 ? -5.498 -12.510 -3.188 1.00 69.50 112 ALA A CA 1
ATOM 865 C C . ALA A 1 112 ? -6.679 -12.188 -2.257 1.00 69.50 112 ALA A C 1
ATOM 867 O O . ALA A 1 112 ? -6.912 -12.899 -1.282 1.00 69.50 112 ALA A O 1
ATOM 868 N N . LEU A 1 113 ? -7.448 -11.148 -2.586 1.00 64.38 113 LEU A N 1
ATOM 869 C CA . LEU A 1 113 ? -8.605 -10.720 -1.802 1.00 64.38 113 LEU A CA 1
ATOM 870 C C . LEU A 1 113 ? -9.860 -11.545 -2.113 1.00 64.38 113 LEU A C 1
ATOM 872 O O . LEU A 1 113 ? -10.535 -11.993 -1.192 1.00 64.38 113 LEU A O 1
ATOM 876 N N . SER A 1 114 ? -10.128 -11.837 -3.390 1.00 62.72 114 SER A N 1
ATOM 877 C CA . SER A 1 114 ? -11.306 -12.618 -3.809 1.00 62.72 114 SER A CA 1
ATOM 878 C C . SER A 1 114 ? -11.276 -14.062 -3.306 1.00 62.72 114 SER A C 1
ATOM 880 O O . SER A 1 114 ? -12.321 -14.658 -3.078 1.00 62.72 114 SER A O 1
ATOM 882 N N . GLN A 1 115 ? -10.086 -14.639 -3.120 1.00 55.84 115 GLN A N 1
ATOM 883 C CA . GLN A 1 115 ? -9.935 -15.985 -2.558 1.00 55.84 115 GLN A CA 1
ATOM 884 C C . GLN A 1 115 ? -10.150 -16.035 -1.039 1.00 55.84 115 GLN A C 1
ATOM 886 O O . GLN A 1 115 ? -10.297 -17.123 -0.486 1.00 55.84 115 GLN A O 1
ATOM 891 N N . LYS A 1 116 ? -10.147 -14.880 -0.363 1.00 54.41 116 LYS A N 1
ATOM 892 C CA . LYS A 1 116 ? -10.183 -14.782 1.100 1.00 54.41 116 LYS A CA 1
ATOM 893 C C . LYS A 1 116 ? -11.416 -14.110 1.671 1.00 54.41 116 LYS A C 1
ATOM 895 O O . LYS A 1 116 ? -11.601 -14.179 2.880 1.00 54.41 116 LYS A O 1
ATOM 900 N N . THR A 1 117 ? -12.277 -13.522 0.850 1.00 40.69 117 THR A N 1
ATOM 901 C CA . THR A 1 117 ? -13.652 -13.239 1.256 1.00 40.69 117 THR A CA 1
ATOM 902 C C . THR A 1 117 ? -14.407 -14.571 1.247 1.00 40.69 117 THR A C 1
ATOM 904 O O . THR A 1 117 ? -14.710 -15.066 0.159 1.00 40.69 117 THR A O 1
ATOM 907 N N . PRO A 1 118 ? -14.745 -15.193 2.398 1.00 36.38 118 PRO A N 1
ATOM 908 C CA . PRO A 1 118 ? -15.850 -16.124 2.350 1.00 36.38 118 PRO A CA 1
ATOM 909 C C . PRO A 1 118 ? -17.046 -15.262 1.964 1.00 36.38 118 PRO A C 1
ATOM 911 O O . PRO A 1 118 ? -17.370 -14.295 2.659 1.00 36.38 118 PRO A O 1
ATOM 914 N N . LEU A 1 119 ? -17.651 -15.568 0.820 1.00 34.19 119 LEU A N 1
ATOM 915 C CA . LEU A 1 119 ? -19.029 -15.195 0.553 1.00 34.19 119 LEU A CA 1
ATOM 916 C C . LEU A 1 119 ? -19.832 -15.634 1.781 1.00 34.19 119 LEU A C 1
ATOM 918 O O . LEU A 1 119 ? -20.126 -16.813 1.950 1.00 34.19 119 LEU A O 1
ATOM 922 N N . GLY A 1 120 ? -20.096 -14.686 2.677 1.00 33.28 120 GLY A N 1
ATOM 923 C CA . GLY A 1 120 ? -21.154 -14.805 3.658 1.00 33.28 120 GLY A CA 1
ATOM 924 C C . GLY A 1 120 ? -22.453 -14.716 2.880 1.00 33.28 120 GLY A C 1
ATOM 925 O O . GLY A 1 120 ? -22.959 -13.617 2.665 1.00 33.28 120 GLY A O 1
ATOM 926 N N . LEU A 1 121 ? -22.897 -15.864 2.373 1.00 34.06 121 LEU A N 1
ATOM 927 C CA . LEU A 1 121 ? -24.315 -16.146 2.211 1.00 34.06 121 LEU A CA 1
ATOM 928 C C . LEU A 1 121 ? -24.870 -16.547 3.579 1.00 34.06 121 LEU A C 1
ATOM 930 O O . LEU A 1 121 ? -24.162 -17.297 4.291 1.00 34.06 121 LEU A O 1
#

pLDDT: mean 81.11, std 14.65, range [33.28, 96.0]

Secondary structure (DSSP, 8-state):
-EEEEEETTS--TTSSEEEEEETTEEEEEEEEEETTTEEEEEEEEEEEETTEEEEEP-SSSEEEEEEEEEEETTEEEEEEEEEEE-PPP-SHHHHHHHHHHHHHHHHHHHHHHHTT-----

Organism: Thermus aquaticus (NCBI:txid271)

Foldseek 3Di:
DDKDKDWVVPDPPPQQKDWDDDPQKIKIWRWDQDPVPGTDTAIWMWGHDPFWTFTDDDPPQHKRWIFGWDDDPPTIMTTIDIFGDHDDDPDPVSVVVVVVRRVSVVVVNVVSRVVPPPPPD

Sequence (121 aa):
MKALELDLGKGLEGLPLELSWEGPLLKGILRQANPVLGEVALPFQSRLEGSRLTPIPLPPPALAVGGEVLPRGEGLLLRLEVDLLLPEARTWGERAFFRLLKAIFLHTLERALSQKTPLGL